Protein AF-A0A7W4CUI8-F1 (afdb_monomer)

pLDDT: mean 71.25, std 17.86, range [27.55, 91.38]

Foldseek 3Di:
DPDPPPPQWDKDWPDKDDFAPKDWDDQDPVQRKIKIKGKMKTKIKTKDFPVVVVPDDDPQKDWDQPDPDNTMTIIIGIFMWMWMWMWHDDPVDIDIDTDDTDPTPPDPDDDPPPPDDD

Secondary structure (DSSP, 8-state):
-------SSEEEEEEEEEEEEEEE---BTTTTEEEEEEEEEEEEEEEEEHHHHTT---TTEEEE--S--SSEEEEEE--EEEEEEEEEE-SS-EEEEEEEEE---------GGGG---

Mean predicted aligned error: 12.69 Å

Structure (mmCIF, N/CA/C/O backbone):
data_AF-A0A7W4CUI8-F1
#
_entry.id   AF-A0A7W4CUI8-F1
#
loop_
_atom_site.group_PDB
_atom_site.id
_atom_site.type_symbol
_atom_site.label_atom_id
_atom_site.label_alt_id
_atom_site.label_comp_id
_atom_site.label_asym_id
_atom_site.label_entity_id
_atom_site.label_seq_id
_atom_site.pdbx_PDB_ins_code
_atom_site.Cartn_x
_atom_site.Cartn_y
_atom_site.Cartn_z
_atom_site.occupancy
_atom_site.B_iso_or_equiv
_atom_site.auth_seq_id
_atom_site.auth_comp_id
_atom_site.auth_asym_id
_atom_site.auth_atom_id
_atom_site.pdbx_PDB_model_num
ATOM 1 N N . MET A 1 1 ? 3.473 24.666 -3.682 1.00 35.41 1 MET A N 1
ATOM 2 C CA . MET A 1 1 ? 3.374 23.203 -3.517 1.00 35.41 1 MET A CA 1
ATOM 3 C C . MET A 1 1 ? 4.560 22.598 -4.241 1.00 35.41 1 MET A C 1
ATOM 5 O O . MET A 1 1 ? 4.711 22.923 -5.416 1.00 35.41 1 MET A O 1
ATOM 9 N N . PRO A 1 2 ? 5.445 21.841 -3.574 1.00 29.33 2 PRO A N 1
ATOM 10 C CA . PRO A 1 2 ? 6.475 21.105 -4.293 1.00 29.33 2 PRO A CA 1
ATOM 11 C C . PRO A 1 2 ? 5.755 20.134 -5.231 1.00 29.33 2 PRO A C 1
ATOM 13 O O . PRO A 1 2 ? 4.930 19.336 -4.789 1.00 29.33 2 PRO A O 1
ATOM 16 N N . LYS A 1 3 ? 5.982 20.277 -6.539 1.00 27.55 3 LYS A N 1
ATOM 17 C CA . LYS A 1 3 ? 5.587 19.248 -7.496 1.00 27.55 3 LYS A CA 1
ATOM 18 C C . LYS A 1 3 ? 6.436 18.040 -7.135 1.00 27.55 3 LYS A C 1
ATOM 20 O O . LYS A 1 3 ? 7.658 18.145 -7.203 1.00 27.55 3 LYS A O 1
ATOM 25 N N . ALA A 1 4 ? 5.806 16.953 -6.696 1.00 33.03 4 ALA A N 1
ATOM 26 C CA . ALA A 1 4 ? 6.472 15.664 -6.689 1.00 33.03 4 ALA A CA 1
ATOM 27 C C . ALA A 1 4 ? 7.083 15.504 -8.083 1.00 33.03 4 ALA A C 1
ATOM 29 O O . ALA A 1 4 ? 6.361 15.612 -9.077 1.00 33.03 4 ALA A O 1
ATOM 30 N N . HIS A 1 5 ? 8.406 15.393 -8.166 1.00 33.47 5 HIS A N 1
ATOM 31 C CA . HIS A 1 5 ? 9.008 14.915 -9.394 1.00 33.47 5 HIS A CA 1
ATOM 32 C C . HIS A 1 5 ? 8.512 13.472 -9.525 1.00 33.47 5 HIS A C 1
ATOM 34 O O . HIS A 1 5 ? 8.854 12.666 -8.658 1.00 33.47 5 HIS A O 1
ATOM 40 N N . PRO A 1 6 ? 7.668 13.139 -10.525 1.00 43.91 6 PRO A N 1
ATOM 41 C CA . PRO A 1 6 ? 7.522 11.740 -10.886 1.00 43.91 6 PRO A CA 1
ATOM 42 C C . PRO A 1 6 ? 8.938 11.265 -11.208 1.00 43.91 6 PRO A C 1
ATOM 44 O O . PRO A 1 6 ? 9.747 12.050 -11.706 1.00 43.91 6 PRO A O 1
ATOM 47 N N . THR A 1 7 ? 9.261 10.050 -10.810 1.00 51.91 7 THR A N 1
ATOM 48 C CA . THR A 1 7 ? 10.594 9.447 -10.657 1.00 51.91 7 THR A CA 1
ATOM 49 C C . THR A 1 7 ? 11.417 9.335 -11.955 1.00 51.91 7 THR A C 1
ATOM 51 O O . THR A 1 7 ? 12.198 8.418 -12.099 1.00 51.91 7 THR A O 1
ATOM 54 N N . GLY A 1 8 ? 11.259 10.232 -12.932 1.00 53.72 8 GLY A N 1
ATOM 55 C CA . GLY A 1 8 ? 11.849 10.137 -14.271 1.00 53.72 8 GLY A CA 1
ATOM 56 C C . GLY A 1 8 ? 11.173 9.089 -15.158 1.00 53.72 8 GLY A C 1
ATOM 57 O O . GLY A 1 8 ? 11.382 9.092 -16.365 1.00 53.72 8 GLY A O 1
ATOM 58 N N . HIS A 1 9 ? 10.317 8.249 -14.578 1.00 65.38 9 HIS A N 1
ATOM 59 C CA . HIS A 1 9 ? 9.645 7.139 -15.239 1.00 65.38 9 HIS A CA 1
ATOM 60 C C . HIS A 1 9 ? 8.139 7.398 -15.354 1.00 65.38 9 HIS A C 1
ATOM 62 O O . HIS A 1 9 ? 7.530 8.036 -14.486 1.00 65.38 9 HIS A O 1
ATOM 68 N N . ASP A 1 10 ? 7.546 6.878 -16.424 1.00 72.25 10 ASP A N 1
ATOM 69 C CA . ASP A 1 10 ? 6.097 6.851 -16.612 1.00 72.25 10 ASP A CA 1
ATOM 70 C C . ASP A 1 10 ? 5.541 5.620 -15.890 1.00 72.25 10 ASP A C 1
ATOM 72 O O . ASP A 1 10 ? 5.548 4.525 -16.447 1.00 72.25 10 ASP A O 1
ATOM 76 N N . TRP A 1 11 ? 5.181 5.780 -14.612 1.00 77.19 11 TRP A N 1
ATOM 77 C CA . TRP A 1 11 ? 4.629 4.699 -13.792 1.00 77.19 11 TRP A CA 1
ATOM 78 C C . TRP A 1 11 ? 3.110 4.628 -13.901 1.00 77.19 11 TRP A C 1
ATOM 80 O O . TRP A 1 11 ? 2.405 5.593 -13.596 1.00 77.19 11 TRP A O 1
ATOM 90 N N . GLU A 1 12 ? 2.617 3.436 -14.200 1.00 85.38 12 GLU A N 1
ATOM 91 C CA . GLU A 1 12 ? 1.239 3.016 -14.019 1.00 85.38 12 GLU A CA 1
ATOM 92 C C . GLU A 1 12 ? 1.143 2.105 -12.786 1.00 85.38 12 GLU A C 1
ATOM 94 O O . GLU A 1 12 ? 1.982 1.232 -12.566 1.00 85.38 12 GLU A O 1
ATOM 99 N N . LEU A 1 13 ? 0.135 2.340 -11.939 1.00 85.38 13 LEU A N 1
ATOM 100 C CA . LEU A 1 13 ? -0.189 1.443 -10.831 1.00 85.38 13 LEU A CA 1
ATOM 101 C C . LEU A 1 13 ? -1.071 0.316 -11.362 1.00 85.38 13 LEU A C 1
ATOM 103 O O . LEU A 1 13 ? -2.239 0.550 -11.671 1.00 85.38 13 LEU A O 1
ATOM 107 N N . ASP A 1 14 ? -0.530 -0.897 -11.403 1.00 87.81 14 ASP A N 1
ATOM 108 C CA . ASP A 1 14 ? -1.246 -2.065 -11.916 1.00 87.81 14 ASP A CA 1
ATOM 109 C C . ASP A 1 14 ? -2.163 -2.664 -10.847 1.00 87.81 14 ASP A C 1
ATOM 111 O O . ASP A 1 14 ? -3.334 -2.966 -11.091 1.00 87.81 14 ASP A O 1
ATOM 115 N N . SER A 1 15 ? -1.620 -2.865 -9.643 1.00 88.62 15 SER A N 1
ATOM 116 C CA . SER A 1 15 ? -2.336 -3.496 -8.539 1.00 88.62 15 SER A CA 1
ATOM 117 C C . SER A 1 15 ? -1.782 -3.103 -7.175 1.00 88.62 15 SER A C 1
ATOM 119 O O . SER A 1 15 ? -0.664 -2.605 -7.026 1.00 88.62 15 SER A O 1
ATOM 121 N N . VAL A 1 16 ? -2.613 -3.344 -6.164 1.00 88.69 16 VAL A N 1
ATOM 122 C CA . VAL A 1 16 ? -2.292 -3.178 -4.750 1.00 88.69 16 VAL A CA 1
ATOM 123 C C . VAL A 1 16 ? -2.682 -4.472 -4.047 1.00 88.69 16 VAL A C 1
ATOM 125 O O . VAL A 1 16 ? -3.857 -4.841 -4.068 1.00 88.69 16 VAL A O 1
ATOM 128 N N . ASP A 1 17 ? -1.716 -5.138 -3.421 1.00 89.69 17 ASP A N 1
ATOM 129 C CA . ASP A 1 17 ? -1.909 -6.385 -2.684 1.00 89.69 17 ASP A CA 1
ATOM 130 C C . ASP A 1 17 ? -1.681 -6.174 -1.180 1.00 89.69 17 ASP A C 1
ATOM 132 O O . ASP A 1 17 ? -0.748 -5.495 -0.752 1.00 89.69 17 ASP A O 1
ATOM 136 N N . GLY A 1 18 ? -2.547 -6.763 -0.353 1.00 86.75 18 GLY A N 1
ATOM 137 C CA . GLY A 1 18 ? -2.525 -6.621 1.104 1.00 86.75 18 GLY A CA 1
ATOM 138 C C . GLY A 1 18 ? -3.934 -6.594 1.712 1.00 86.75 18 GLY A C 1
ATOM 139 O O . GLY A 1 18 ? -4.915 -6.840 1.005 1.00 86.75 18 GLY A O 1
ATOM 140 N N . PRO A 1 19 ? -4.067 -6.292 3.018 1.00 88.62 19 PRO A N 1
ATOM 141 C CA . PRO A 1 19 ? -2.986 -6.044 3.977 1.00 88.62 19 PRO A CA 1
ATOM 142 C C . PRO A 1 19 ? -2.251 -7.332 4.391 1.00 88.62 19 PRO A C 1
ATOM 144 O O . PRO A 1 19 ? -2.873 -8.375 4.597 1.00 88.62 19 PRO A O 1
ATOM 147 N N . SER A 1 20 ? -0.931 -7.250 4.572 1.00 88.38 20 SER A N 1
ATOM 148 C CA . SER A 1 20 ? -0.097 -8.302 5.177 1.00 88.38 20 SER A CA 1
ATOM 149 C C . SER A 1 20 ? 0.557 -7.826 6.477 1.00 88.38 20 SER A C 1
ATOM 151 O O . SER A 1 20 ? 0.552 -6.638 6.778 1.00 88.38 20 SER A O 1
ATOM 153 N N . ALA A 1 21 ? 1.077 -8.765 7.279 1.00 89.31 21 ALA A N 1
ATOM 154 C CA . ALA A 1 21 ? 1.774 -8.479 8.543 1.00 89.31 21 ALA A CA 1
ATOM 155 C C . ALA A 1 21 ? 1.021 -7.504 9.477 1.00 89.31 21 ALA A C 1
ATOM 157 O O . ALA A 1 21 ? 1.619 -6.614 10.082 1.00 89.31 21 ALA A O 1
ATOM 158 N N . LEU A 1 22 ? -0.304 -7.675 9.573 1.00 90.62 22 LEU A N 1
ATOM 159 C CA . LEU A 1 22 ? -1.165 -6.825 10.389 1.00 90.62 22 LEU A CA 1
ATOM 160 C C . LEU A 1 22 ? -0.817 -6.959 11.875 1.00 90.62 22 LEU A C 1
ATOM 162 O O . LEU A 1 22 ? -0.966 -8.026 12.473 1.00 90.62 22 LEU A O 1
ATOM 166 N N . GLU A 1 23 ? -0.448 -5.838 12.478 1.00 91.38 23 GLU A N 1
ATOM 167 C CA . GLU A 1 23 ? -0.257 -5.676 13.910 1.00 91.38 23 GLU A CA 1
ATOM 168 C C . GLU A 1 23 ? -1.311 -4.718 14.452 1.00 91.38 23 GLU A C 1
ATOM 170 O O . GLU A 1 23 ? -1.421 -3.573 14.008 1.00 91.38 23 GLU A O 1
ATOM 175 N N . VAL A 1 24 ? -2.076 -5.189 15.434 1.00 89.62 24 VAL A N 1
ATOM 176 C CA . VAL A 1 24 ? -3.078 -4.388 16.137 1.00 89.62 24 VAL A CA 1
ATOM 177 C C . VAL A 1 24 ? -2.524 -4.042 17.513 1.00 89.62 24 VAL A C 1
ATOM 179 O O . VAL A 1 24 ? -2.244 -4.921 18.329 1.00 89.62 24 VAL A O 1
ATOM 182 N N . GLY A 1 25 ? -2.337 -2.749 17.748 1.00 84.38 25 GLY A N 1
ATOM 183 C CA . GLY A 1 25 ? -1.938 -2.190 19.027 1.00 84.38 25 GLY A CA 1
ATOM 184 C C . GLY A 1 25 ? -3.033 -2.316 20.092 1.00 84.38 25 GLY A C 1
ATOM 185 O O . GLY A 1 25 ? -4.148 -2.766 19.817 1.00 84.38 25 GLY A O 1
ATOM 186 N N . PRO A 1 26 ? -2.732 -1.921 21.339 1.00 81.44 26 PRO A N 1
ATOM 187 C CA . PRO A 1 26 ? -3.706 -1.966 22.419 1.00 81.44 26 PRO A CA 1
ATOM 188 C C . PRO A 1 26 ? -4.920 -1.091 22.091 1.00 81.44 26 PRO A C 1
ATOM 190 O O . PRO A 1 26 ? -4.777 0.043 21.635 1.00 81.44 26 PRO A O 1
ATOM 193 N N . ILE A 1 27 ? -6.109 -1.629 22.357 1.00 83.75 27 ILE A N 1
ATOM 194 C CA . ILE A 1 27 ? -7.367 -0.894 22.240 1.00 83.75 27 ILE A CA 1
ATOM 195 C C . ILE A 1 27 ? -7.534 -0.061 23.505 1.00 83.75 27 ILE A C 1
ATOM 197 O O . ILE A 1 27 ? -7.497 -0.607 24.611 1.00 83.75 27 ILE A O 1
ATOM 201 N N . ASP A 1 28 ? -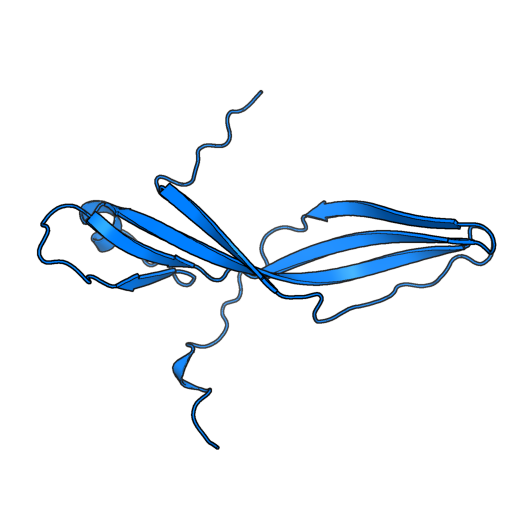7.734 1.245 23.355 1.00 80.62 28 ASP A N 1
ATOM 202 C CA . ASP A 1 28 ? -8.104 2.093 24.483 1.00 80.62 28 ASP A CA 1
ATOM 203 C C . ASP A 1 28 ? -9.588 1.854 24.830 1.00 80.62 28 ASP A C 1
ATOM 205 O O . ASP A 1 28 ? -10.467 2.184 24.029 1.00 80.62 28 ASP A O 1
ATOM 209 N N . PRO A 1 29 ? -9.905 1.294 26.013 1.00 75.31 29 PRO A N 1
ATOM 210 C CA . PRO A 1 29 ? -11.276 0.962 26.388 1.00 75.31 29 PRO A CA 1
ATOM 211 C C . PRO A 1 29 ? -12.167 2.192 26.609 1.00 75.31 29 PRO A C 1
ATOM 213 O O . PRO A 1 29 ? -13.386 2.046 26.655 1.00 75.31 29 PRO A O 1
ATOM 216 N N . LEU A 1 30 ? -11.598 3.392 26.773 1.00 78.62 30 LEU A N 1
ATOM 217 C CA . LEU A 1 30 ? -12.369 4.626 26.948 1.00 78.62 30 LEU A CA 1
ATOM 218 C C . LEU A 1 30 ? -12.771 5.259 25.616 1.00 78.62 30 LEU A C 1
ATOM 220 O O . LEU A 1 30 ? -13.792 5.940 25.550 1.00 78.62 30 LEU A O 1
ATOM 224 N N . THR A 1 31 ? -11.979 5.047 24.567 1.00 78.19 31 THR A N 1
ATOM 225 C CA . 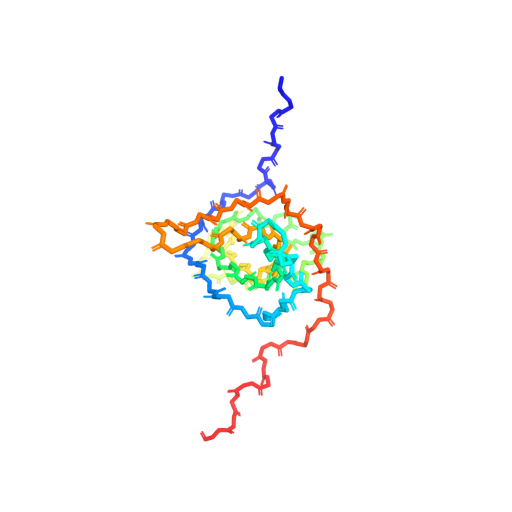THR A 1 31 ? -12.184 5.678 23.255 1.00 78.19 31 THR A CA 1
ATOM 226 C C . THR A 1 31 ? -12.573 4.682 22.165 1.00 78.19 31 THR A C 1
ATOM 228 O O . THR A 1 31 ? -13.071 5.095 21.124 1.00 78.19 31 THR A O 1
ATOM 231 N N . SER A 1 32 ? -12.420 3.377 22.413 1.00 84.88 32 SER A N 1
ATOM 232 C CA . SER A 1 32 ? -12.608 2.290 21.437 1.00 84.88 32 SER A CA 1
ATOM 233 C C . SER A 1 32 ? -11.775 2.470 20.162 1.00 84.88 32 SER A C 1
ATOM 235 O O . SER A 1 32 ? -12.172 2.072 19.065 1.00 84.88 32 SER A O 1
ATOM 237 N N . ILE A 1 33 ? -10.607 3.093 20.326 1.00 83.19 33 ILE A N 1
ATOM 238 C CA . ILE A 1 33 ? -9.637 3.337 19.267 1.00 83.19 33 ILE A CA 1
ATOM 239 C C . ILE A 1 33 ? -8.569 2.244 19.308 1.00 83.19 33 ILE A C 1
ATOM 241 O O . ILE A 1 33 ? -8.000 1.955 20.364 1.00 83.19 33 ILE A O 1
ATOM 245 N N . ALA A 1 34 ? -8.278 1.669 18.144 1.00 84.94 34 ALA A N 1
ATOM 246 C CA . ALA A 1 34 ? -7.173 0.753 17.910 1.00 84.94 34 ALA A CA 1
ATOM 247 C C . ALA A 1 34 ? -6.199 1.354 16.889 1.00 84.94 34 ALA A C 1
ATOM 249 O O . ALA A 1 34 ? -6.614 1.906 15.870 1.00 84.94 34 ALA A O 1
ATOM 250 N N . PHE A 1 35 ? -4.900 1.215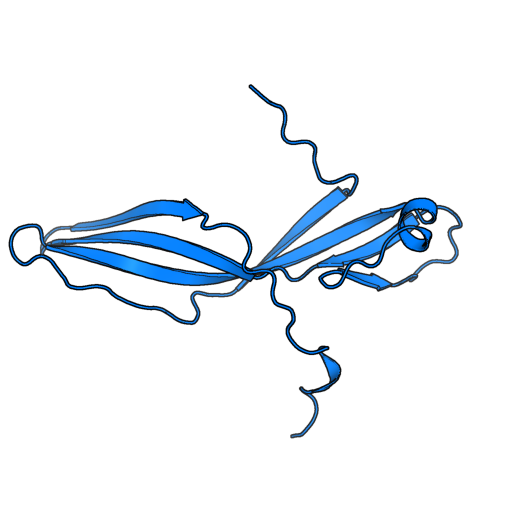 17.142 1.00 86.69 35 PHE A N 1
ATOM 251 C CA . PHE A 1 35 ? -3.866 1.526 16.156 1.00 86.69 35 PHE A CA 1
ATOM 252 C C . PHE A 1 35 ? -3.485 0.256 15.410 1.00 86.69 35 PHE A C 1
ATOM 254 O O . PHE A 1 35 ? -3.158 -0.748 16.037 1.00 86.69 35 PHE A O 1
ATOM 261 N N . CYS A 1 36 ? -3.500 0.303 14.086 1.00 88.69 36 CYS A N 1
ATOM 262 C CA . CYS A 1 36 ? -3.172 -0.823 13.227 1.00 88.69 36 CYS A CA 1
ATOM 263 C C . CYS A 1 36 ? -1.995 -0.451 12.328 1.00 88.69 36 CYS A C 1
ATOM 265 O O . CYS A 1 36 ? -2.005 0.605 11.696 1.00 88.69 36 CYS A O 1
ATOM 267 N N . THR A 1 37 ? -1.008 -1.336 12.227 1.00 90.31 37 THR A N 1
ATOM 268 C CA . THR A 1 37 ? 0.049 -1.234 11.212 1.00 90.31 37 THR A CA 1
ATOM 269 C C . THR A 1 37 ? 0.036 -2.473 10.336 1.00 90.31 37 THR A C 1
ATOM 271 O O . THR A 1 37 ? -0.217 -3.568 10.829 1.00 90.31 37 THR A O 1
ATOM 274 N N . PHE A 1 38 ? 0.231 -2.303 9.035 1.00 90.06 38 PHE A N 1
ATOM 275 C CA . PHE A 1 38 ? 0.211 -3.396 8.067 1.00 90.06 38 PHE A CA 1
ATOM 276 C C . PHE A 1 38 ? 1.009 -3.009 6.828 1.00 90.06 38 PHE A C 1
ATOM 278 O O . PHE A 1 38 ? 1.193 -1.825 6.536 1.00 90.06 38 PHE A O 1
ATOM 285 N N . ASP A 1 39 ? 1.437 -4.022 6.091 1.00 89.88 39 ASP A N 1
ATOM 286 C CA . ASP A 1 39 ? 2.197 -3.859 4.862 1.00 89.88 39 ASP A CA 1
ATOM 287 C C . ASP A 1 39 ? 1.278 -3.987 3.647 1.00 89.88 39 ASP A C 1
ATOM 289 O O . ASP A 1 39 ? 0.279 -4.720 3.658 1.00 89.88 39 ASP A O 1
ATOM 293 N N . VAL A 1 40 ? 1.621 -3.240 2.604 1.00 89.19 40 VAL A N 1
ATOM 294 C CA . VAL A 1 40 ? 0.958 -3.236 1.304 1.00 89.19 40 VAL A CA 1
ATOM 295 C C . VAL A 1 40 ? 2.025 -3.338 0.227 1.00 89.19 40 VAL A C 1
ATOM 297 O O . VAL A 1 40 ? 3.005 -2.596 0.241 1.00 89.19 40 VAL A O 1
ATOM 300 N N . TRP A 1 41 ? 1.810 -4.240 -0.719 1.00 87.94 41 TRP A N 1
ATOM 301 C CA . TRP A 1 41 ? 2.654 -4.416 -1.890 1.00 87.94 41 TRP A CA 1
ATOM 302 C C . TRP A 1 41 ? 2.021 -3.691 -3.069 1.00 87.94 41 TRP A C 1
ATOM 304 O O . TRP A 1 41 ? 0.831 -3.860 -3.339 1.00 87.94 41 TRP A O 1
ATOM 314 N N . LEU A 1 42 ? 2.799 -2.872 -3.769 1.00 86.75 42 LEU A N 1
ATOM 315 C CA . LEU A 1 42 ? 2.357 -2.253 -5.016 1.00 86.75 42 LEU A CA 1
ATOM 316 C C . LEU A 1 42 ? 2.947 -3.020 -6.190 1.00 86.75 42 LEU A C 1
ATOM 318 O O . LEU A 1 42 ? 4.111 -3.393 -6.136 1.00 86.75 42 LEU A O 1
ATOM 322 N N . SER A 1 43 ? 2.182 -3.198 -7.261 1.00 87.19 43 SER A N 1
ATOM 323 C CA . SER A 1 43 ? 2.729 -3.541 -8.574 1.00 87.19 43 SER A CA 1
ATOM 324 C C . SER A 1 43 ? 2.676 -2.303 -9.447 1.00 87.19 43 SER A C 1
ATOM 326 O O . SER A 1 43 ? 1.598 -1.746 -9.661 1.00 87.19 43 SER A O 1
ATOM 328 N N . LEU A 1 44 ? 3.836 -1.868 -9.924 1.00 85.88 44 LEU A N 1
ATOM 329 C CA . LEU A 1 44 ? 3.956 -0.756 -10.855 1.00 85.88 44 LEU A CA 1
ATOM 330 C C . LEU A 1 44 ? 4.550 -1.259 -12.167 1.00 85.88 44 LEU A C 1
ATOM 332 O O . LEU A 1 44 ? 5.517 -2.024 -12.148 1.00 85.88 44 LEU A O 1
ATOM 336 N N . SER A 1 45 ? 4.046 -0.764 -13.288 1.00 85.88 45 SER A N 1
ATOM 337 C CA . SER A 1 45 ? 4.629 -0.983 -14.609 1.00 85.88 45 SER A CA 1
ATOM 338 C C . SER A 1 45 ? 4.901 0.349 -15.296 1.00 85.88 45 SER A C 1
ATOM 340 O O . SER A 1 45 ? 4.352 1.382 -14.918 1.00 85.88 45 SER A O 1
ATOM 342 N N . GLY A 1 46 ? 5.818 0.365 -16.258 1.00 84.19 46 GLY A N 1
ATOM 343 C CA . GLY A 1 46 ? 6.160 1.607 -16.933 1.00 84.19 46 GLY A CA 1
ATOM 344 C C . GLY A 1 46 ? 7.251 1.491 -17.978 1.00 84.19 46 GLY A C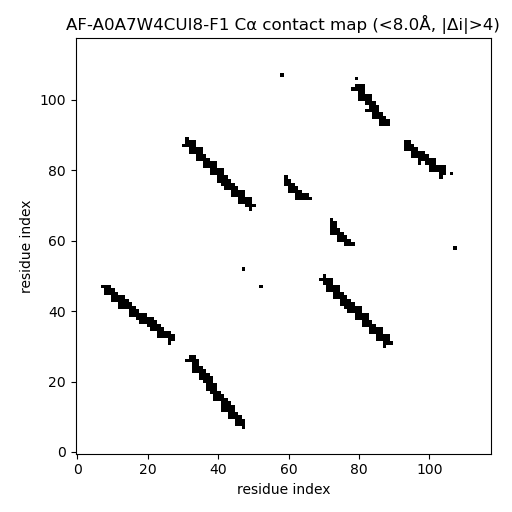 1
ATOM 345 O O . GLY A 1 46 ? 7.658 0.396 -18.386 1.00 84.19 46 GLY A O 1
ATOM 346 N N . PHE A 1 47 ? 7.753 2.660 -18.374 1.00 81.94 47 PHE A N 1
ATOM 347 C CA . PHE A 1 47 ? 8.889 2.798 -19.279 1.00 81.94 47 PHE A CA 1
ATOM 348 C C . PHE A 1 47 ? 10.006 3.639 -18.661 1.00 81.94 47 PHE A C 1
ATOM 350 O O . PHE A 1 47 ? 9.763 4.622 -17.957 1.00 81.94 47 PHE A O 1
ATOM 357 N N . MET A 1 48 ? 11.239 3.259 -18.981 1.00 79.50 48 MET A N 1
ATOM 358 C CA . MET A 1 48 ? 12.463 3.964 -18.609 1.00 79.50 48 MET A CA 1
ATOM 359 C C . MET A 1 48 ? 13.351 4.147 -19.841 1.00 79.50 48 MET A C 1
ATOM 361 O O . MET A 1 48 ? 13.337 3.316 -20.752 1.00 79.50 48 MET A O 1
ATOM 365 N N . ASP A 1 49 ? 14.124 5.231 -19.874 1.00 79.19 49 ASP A N 1
ATOM 366 C CA . ASP A 1 49 ? 15.112 5.467 -20.923 1.00 79.19 49 ASP A CA 1
ATOM 367 C C . ASP A 1 49 ? 16.277 4.459 -20.814 1.00 79.19 49 ASP A C 1
ATOM 369 O O . ASP A 1 49 ? 16.763 4.147 -19.722 1.00 79.19 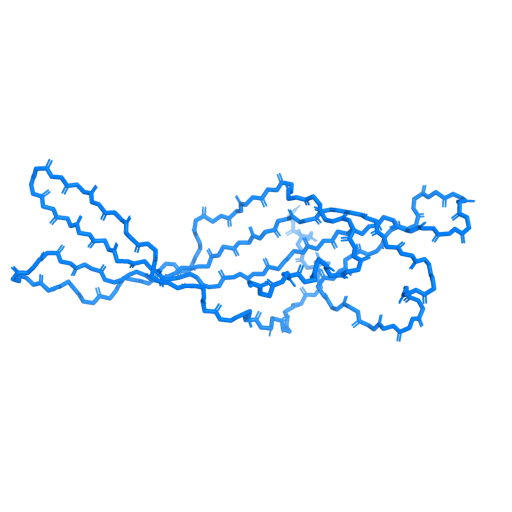49 ASP A O 1
ATOM 373 N N . LYS A 1 50 ? 16.741 3.929 -21.954 1.00 76.06 50 LYS A N 1
ATOM 374 C CA . LYS A 1 50 ? 17.864 2.974 -22.003 1.00 76.06 50 LYS A CA 1
ATOM 375 C C . LYS A 1 50 ? 19.171 3.557 -21.458 1.00 76.06 50 LYS A C 1
ATOM 377 O O . LYS A 1 50 ? 20.019 2.795 -21.008 1.00 76.06 50 LYS A O 1
ATOM 382 N N . TRP A 1 51 ? 19.370 4.870 -21.484 1.00 75.31 51 TRP A N 1
ATOM 383 C CA . TRP A 1 51 ? 20.566 5.497 -20.920 1.00 75.31 51 TRP A CA 1
ATOM 384 C C . TRP A 1 51 ? 20.547 5.513 -19.391 1.00 75.31 51 TRP A C 1
ATOM 386 O O . TRP A 1 51 ? 21.600 5.327 -18.780 1.00 75.31 51 TRP A O 1
ATOM 396 N N . ASP A 1 52 ? 19.362 5.647 -18.792 1.00 71.25 52 ASP A N 1
ATOM 397 C CA . ASP A 1 52 ? 19.176 5.570 -17.340 1.00 71.25 52 ASP A CA 1
ATOM 398 C C . ASP A 1 52 ? 19.356 4.121 -16.844 1.00 71.25 52 ASP A C 1
ATOM 400 O O . ASP A 1 52 ? 19.962 3.895 -15.799 1.00 71.25 52 ASP A O 1
ATOM 404 N N . TRP A 1 53 ? 18.973 3.125 -17.659 1.00 68.62 53 TRP A N 1
ATOM 405 C CA . TRP A 1 53 ? 19.206 1.695 -17.395 1.00 68.62 53 TRP A CA 1
ATOM 406 C C . TRP A 1 53 ? 20.683 1.343 -17.141 1.00 68.62 53 TRP A C 1
ATOM 408 O O . TRP A 1 53 ? 20.989 0.569 -16.236 1.00 68.62 53 TRP A O 1
ATOM 418 N N . PHE A 1 54 ? 21.617 1.877 -17.934 1.00 60.25 54 PHE A N 1
ATOM 419 C CA . PHE A 1 54 ? 23.039 1.525 -17.804 1.00 60.25 54 PHE A CA 1
ATOM 420 C C . PHE A 1 54 ? 23.746 2.232 -16.636 1.00 60.25 54 PHE A C 1
ATOM 422 O O . PHE A 1 54 ? 24.913 1.932 -16.370 1.00 60.25 54 PHE A O 1
ATOM 429 N N . GLY A 1 55 ? 23.083 3.189 -15.979 1.00 59.41 55 GLY A N 1
ATOM 430 C CA . GLY A 1 55 ? 23.698 4.084 -15.000 1.00 59.41 55 GLY A CA 1
ATOM 431 C C . GLY A 1 55 ? 23.569 3.653 -13.540 1.00 59.41 55 GLY A C 1
ATOM 432 O O . GLY A 1 55 ? 24.417 4.045 -12.737 1.00 59.41 55 GLY A O 1
ATOM 433 N N . GLU A 1 56 ? 22.549 2.867 -13.181 1.00 65.31 56 GLU A N 1
ATOM 434 C CA . GLU A 1 56 ? 22.177 2.661 -11.777 1.00 65.31 56 GLU A CA 1
ATOM 435 C C . GLU A 1 56 ? 21.591 1.257 -11.511 1.00 65.31 56 GLU A C 1
ATOM 437 O O . GLU A 1 56 ? 20.831 0.708 -12.308 1.00 65.31 56 GLU A O 1
ATOM 442 N N . GLU A 1 57 ? 21.976 0.641 -10.385 1.00 61.81 57 GLU A N 1
ATOM 443 C CA . GLU A 1 57 ? 21.364 -0.610 -9.920 1.00 61.81 57 GLU A CA 1
ATOM 444 C C . GLU A 1 57 ? 20.054 -0.292 -9.193 1.00 61.81 57 GLU A C 1
ATOM 446 O O . GLU A 1 57 ? 20.053 0.358 -8.147 1.00 61.81 57 GLU A O 1
ATOM 451 N N . HIS A 1 58 ? 18.938 -0.790 -9.722 1.00 69.25 58 HIS A N 1
ATOM 452 C CA . HIS A 1 58 ? 17.618 -0.615 -9.126 1.00 69.25 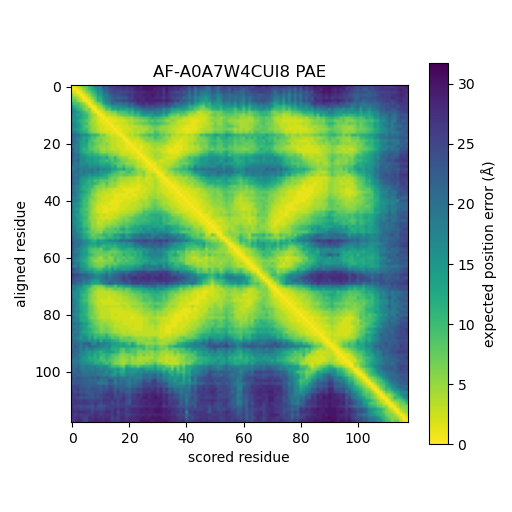58 HIS A CA 1
ATOM 453 C C . HIS A 1 58 ? 17.116 -1.951 -8.544 1.00 69.25 58 HIS A C 1
ATOM 455 O O . HIS A 1 58 ? 16.563 -2.760 -9.291 1.00 69.25 58 HIS A O 1
ATOM 461 N N . PRO A 1 59 ? 17.303 -2.224 -7.236 1.00 68.94 59 PRO A N 1
ATOM 462 C CA . PRO A 1 59 ? 16.996 -3.534 -6.647 1.00 68.94 59 PRO A CA 1
ATOM 463 C C . PRO A 1 59 ? 15.505 -3.899 -6.698 1.00 68.94 59 PRO A C 1
ATOM 465 O O . PRO A 1 59 ? 15.174 -5.078 -6.784 1.00 68.94 59 PRO A O 1
ATOM 468 N N . ASP A 1 60 ? 14.626 -2.896 -6.704 1.00 67.06 60 ASP A N 1
ATOM 469 C CA . ASP A 1 60 ? 13.172 -3.084 -6.727 1.00 67.06 60 ASP A CA 1
ATOM 470 C C . ASP A 1 60 ? 12.592 -3.139 -8.149 1.00 67.06 60 ASP A C 1
ATOM 472 O O . ASP A 1 60 ? 11.377 -3.280 -8.303 1.00 67.06 60 ASP A O 1
ATOM 476 N N . LEU A 1 61 ? 13.430 -2.996 -9.188 1.00 72.56 61 LEU A N 1
ATOM 477 C CA . LEU A 1 61 ? 12.999 -2.964 -10.583 1.00 72.56 61 LEU A CA 1
ATOM 478 C C . LEU A 1 61 ? 13.401 -4.234 -11.329 1.00 72.56 61 LEU A C 1
ATOM 480 O O . LEU A 1 61 ? 14.576 -4.572 -11.468 1.00 72.56 61 LEU A O 1
ATOM 484 N N . HIS A 1 62 ? 12.411 -4.891 -11.916 1.00 72.12 62 HIS A N 1
ATOM 485 C CA . HIS A 1 62 ? 12.620 -5.893 -12.944 1.00 72.12 62 HIS A CA 1
ATOM 486 C C . HIS A 1 62 ? 12.530 -5.232 -14.316 1.00 72.12 62 HIS A C 1
ATOM 488 O O . HIS A 1 62 ? 11.491 -4.694 -14.709 1.00 72.12 62 HIS A O 1
ATOM 494 N N . LEU A 1 63 ? 13.645 -5.283 -15.040 1.00 72.31 63 LEU A N 1
ATOM 495 C CA . LEU A 1 63 ? 13.796 -4.687 -16.359 1.00 72.31 63 LEU A CA 1
ATOM 496 C C . LEU A 1 63 ? 13.633 -5.761 -17.427 1.00 72.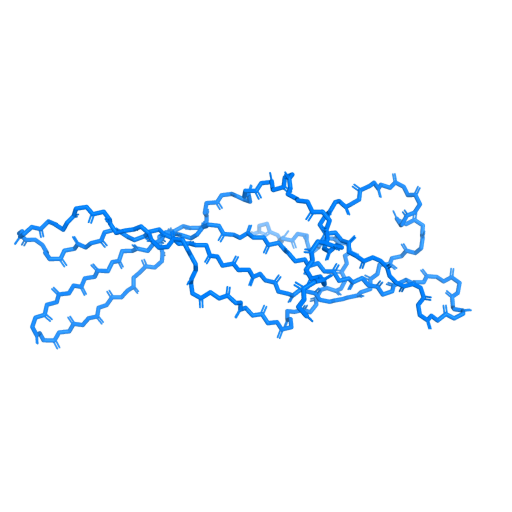31 63 LEU A C 1
ATOM 498 O O . LEU A 1 63 ? 14.252 -6.827 -17.348 1.00 72.31 63 LEU A O 1
ATOM 502 N N . TRP A 1 64 ? 12.825 -5.470 -18.440 1.00 69.50 64 TRP A N 1
ATOM 503 C CA . TRP A 1 64 ? 12.629 -6.369 -19.564 1.00 69.50 64 TRP A CA 1
ATOM 504 C C . TRP A 1 64 ? 12.682 -5.600 -20.884 1.00 69.50 64 TRP A C 1
ATOM 506 O O . TRP A 1 64 ? 11.826 -4.769 -21.189 1.00 69.50 64 TRP A O 1
ATOM 516 N N . ASP A 1 65 ? 13.705 -5.896 -21.687 1.00 67.88 65 ASP A N 1
ATOM 517 C CA . ASP A 1 65 ? 13.831 -5.372 -23.048 1.00 67.88 65 ASP A CA 1
ATOM 518 C C . ASP A 1 65 ? 13.014 -6.260 -23.996 1.00 67.88 65 ASP A C 1
ATOM 520 O O . ASP A 1 65 ? 13.516 -7.202 -24.612 1.00 67.88 65 ASP A O 1
ATOM 524 N N . GLY A 1 66 ? 11.702 -6.020 -24.008 1.00 56.06 66 GLY A N 1
ATOM 525 C CA . GLY A 1 66 ? 10.744 -6.763 -24.825 1.00 56.06 66 GLY A CA 1
ATOM 526 C C . GLY A 1 66 ? 10.681 -6.318 -26.285 1.00 56.06 66 GLY A C 1
ATOM 527 O O . GLY A 1 66 ? 9.976 -6.958 -27.064 1.00 56.06 66 GLY A O 1
ATOM 528 N N . ASP A 1 67 ? 11.388 -5.248 -26.664 1.00 59.59 67 ASP A N 1
ATOM 529 C CA . ASP A 1 67 ? 11.250 -4.633 -27.981 1.00 59.59 67 ASP A CA 1
ATOM 530 C C . ASP A 1 67 ? 12.589 -4.146 -28.552 1.00 59.59 67 ASP A C 1
ATOM 532 O O . ASP A 1 67 ? 13.455 -3.618 -27.863 1.00 59.59 67 ASP A O 1
ATOM 536 N N . TRP A 1 68 ? 12.748 -4.282 -29.865 1.00 52.72 68 TRP A N 1
ATOM 537 C CA . TRP A 1 68 ? 13.959 -3.941 -30.630 1.00 52.72 68 TRP A CA 1
ATOM 538 C C . TRP A 1 68 ? 14.176 -2.421 -30.800 1.00 52.72 68 TRP A C 1
ATOM 540 O O . TRP A 1 68 ? 14.800 -1.980 -31.763 1.00 52.72 68 TRP A O 1
ATOM 550 N N . ASN A 1 69 ? 13.595 -1.605 -29.919 1.00 57.78 69 ASN A N 1
ATOM 551 C CA . ASN A 1 69 ? 13.573 -0.152 -30.031 1.00 57.78 69 ASN A CA 1
ATOM 552 C C . ASN A 1 69 ? 14.717 0.450 -29.198 1.00 57.78 69 ASN A C 1
ATOM 554 O O . ASN A 1 69 ? 14.862 0.147 -28.015 1.00 57.78 69 ASN A O 1
ATOM 558 N N . ASP A 1 70 ? 15.548 1.295 -29.806 1.00 65.75 70 ASP A N 1
ATOM 559 C CA . ASP A 1 70 ? 16.866 1.683 -29.268 1.00 65.75 70 ASP A CA 1
ATOM 560 C C . ASP A 1 70 ? 16.833 2.668 -28.079 1.00 65.75 70 ASP A C 1
ATOM 562 O O . ASP A 1 70 ? 17.890 3.016 -27.555 1.00 65.75 70 ASP A O 1
ATOM 566 N N . TYR A 1 71 ? 15.654 3.115 -27.623 1.00 74.88 71 TYR A N 1
ATOM 567 C CA . TYR A 1 71 ? 15.555 4.265 -26.708 1.00 74.88 71 TYR A CA 1
ATOM 568 C C . TYR A 1 71 ? 14.869 4.003 -25.359 1.00 74.88 71 TYR A C 1
ATOM 570 O O . TYR A 1 71 ? 15.176 4.706 -24.402 1.00 74.88 71 TYR A O 1
ATOM 578 N N . VAL A 1 72 ? 13.978 3.011 -25.237 1.00 77.88 72 VAL A N 1
ATOM 579 C CA . VAL A 1 72 ? 13.220 2.762 -23.990 1.00 77.88 72 VAL A CA 1
ATOM 580 C C . VAL A 1 72 ? 13.135 1.277 -23.648 1.00 77.88 72 VAL A C 1
ATOM 582 O O . VAL A 1 72 ? 13.153 0.437 -24.545 1.00 77.88 72 VAL A O 1
ATOM 585 N N . VAL A 1 73 ? 13.024 0.961 -22.357 1.00 77.06 73 VAL A N 1
ATOM 586 C CA . VAL A 1 73 ? 12.800 -0.392 -21.818 1.00 77.06 73 VAL A CA 1
ATOM 587 C C . VAL A 1 73 ? 11.529 -0.436 -20.985 1.00 77.06 73 VAL A C 1
ATOM 589 O O . VAL A 1 73 ? 11.178 0.546 -20.328 1.00 77.06 73 VAL A O 1
ATOM 592 N N . SER A 1 74 ? 10.845 -1.582 -21.005 1.00 82.12 74 SER A N 1
ATOM 593 C CA . SER A 1 74 ? 9.734 -1.832 -20.091 1.00 82.12 74 SER A CA 1
ATOM 594 C C . SER A 1 74 ? 10.283 -2.177 -18.711 1.00 82.12 74 SER A C 1
ATOM 596 O O . SER A 1 74 ? 11.247 -2.940 -18.578 1.00 82.12 74 SER A O 1
ATOM 598 N N . VAL A 1 75 ? 9.672 -1.593 -17.686 1.00 82.88 75 VAL A N 1
ATOM 599 C CA . VAL A 1 75 ? 10.067 -1.767 -16.292 1.00 82.88 75 VAL A CA 1
ATOM 600 C C . VAL A 1 75 ? 8.870 -2.190 -15.461 1.00 82.88 75 VAL A C 1
ATOM 602 O O . VAL A 1 75 ? 7.744 -1.761 -15.704 1.00 82.88 75 VAL A O 1
ATOM 605 N N . THR A 1 76 ? 9.127 -3.029 -14.468 1.00 84.00 76 THR A N 1
ATOM 606 C CA . THR A 1 76 ? 8.147 -3.397 -13.444 1.00 84.00 76 THR A CA 1
ATOM 607 C C . THR A 1 76 ? 8.782 -3.239 -12.073 1.00 84.00 76 THR A C 1
ATOM 609 O O . THR A 1 76 ? 9.952 -3.575 -11.905 1.00 84.00 76 THR A O 1
ATOM 612 N N . ALA A 1 77 ? 8.036 -2.706 -11.111 1.00 82.31 77 ALA A N 1
ATOM 613 C CA . ALA A 1 77 ? 8.479 -2.506 -9.739 1.00 82.31 77 ALA A CA 1
ATOM 614 C C . ALA A 1 77 ? 7.506 -3.159 -8.766 1.00 82.31 77 ALA A C 1
ATOM 616 O O . ALA A 1 77 ? 6.293 -3.143 -8.992 1.00 82.31 77 ALA A O 1
ATOM 617 N N . SER A 1 78 ? 8.024 -3.678 -7.655 1.00 85.44 78 SER A N 1
ATOM 618 C CA . SER A 1 78 ? 7.176 -4.233 -6.596 1.00 85.44 78 SER A CA 1
ATOM 619 C C . SER A 1 78 ? 7.540 -3.724 -5.200 1.00 85.44 78 SER A C 1
ATOM 621 O O . SER A 1 78 ? 7.976 -4.517 -4.365 1.00 85.44 78 SER A O 1
ATOM 623 N N . PRO A 1 79 ? 7.404 -2.411 -4.925 1.00 83.38 79 PRO A N 1
ATOM 624 C CA . PRO A 1 79 ? 7.759 -1.869 -3.623 1.00 83.38 79 PRO A CA 1
ATOM 625 C C . PRO A 1 79 ? 6.772 -2.312 -2.533 1.00 83.38 79 PRO A C 1
ATOM 627 O O . PRO A 1 79 ? 5.557 -2.361 -2.744 1.00 83.38 79 PRO A O 1
ATOM 630 N N . GLU A 1 80 ? 7.308 -2.557 -1.337 1.00 85.94 80 GLU A N 1
ATOM 631 C CA . GLU A 1 80 ? 6.535 -2.771 -0.111 1.00 85.94 80 GLU A CA 1
ATOM 632 C C . GLU A 1 80 ? 6.456 -1.471 0.702 1.00 85.94 80 GLU A C 1
ATOM 634 O O . GLU A 1 80 ? 7.448 -0.762 0.897 1.00 85.94 80 GLU A O 1
ATOM 639 N N . ILE A 1 81 ? 5.258 -1.142 1.183 1.00 85.38 81 ILE A N 1
ATOM 640 C CA . ILE A 1 81 ? 4.984 0.057 1.975 1.00 85.38 81 ILE A CA 1
ATOM 641 C C . ILE A 1 81 ? 4.338 -0.349 3.293 1.00 85.38 81 ILE A C 1
ATOM 643 O O . ILE A 1 81 ? 3.310 -1.027 3.295 1.00 85.38 81 ILE A O 1
ATOM 647 N N . ARG A 1 82 ? 4.873 0.151 4.416 1.00 87.19 82 ARG A N 1
ATOM 648 C CA . ARG A 1 82 ? 4.240 -0.018 5.727 1.00 87.19 82 ARG A CA 1
ATOM 649 C C . ARG A 1 82 ? 3.326 1.151 6.073 1.00 87.19 82 ARG A C 1
ATOM 651 O O . ARG A 1 82 ? 3.760 2.293 6.265 1.00 87.19 82 ARG A O 1
ATOM 658 N N . MET A 1 83 ? 2.040 0.850 6.191 1.00 85.75 83 MET A N 1
ATOM 659 C CA . MET A 1 83 ? 0.988 1.811 6.498 1.00 85.75 83 MET A CA 1
ATOM 660 C C . MET A 1 83 ? 0.596 1.762 7.975 1.00 85.75 83 MET A C 1
ATOM 662 O O . MET A 1 83 ? 0.650 0.715 8.624 1.00 85.75 83 MET A O 1
ATOM 666 N N . CYS A 1 84 ? 0.155 2.909 8.493 1.00 88.44 84 CYS A N 1
ATOM 667 C CA . CYS A 1 84 ? -0.442 3.033 9.817 1.00 88.44 84 CYS A CA 1
ATOM 668 C C . CYS A 1 84 ? -1.848 3.634 9.707 1.00 88.44 84 CYS A C 1
ATOM 670 O O . CYS A 1 84 ? -2.051 4.658 9.044 1.00 88.44 84 CYS A O 1
ATOM 672 N N . ALA A 1 85 ? -2.813 3.003 10.372 1.00 88.44 85 ALA A N 1
ATOM 673 C CA . ALA A 1 85 ? -4.195 3.449 10.427 1.00 88.44 85 ALA A CA 1
ATOM 674 C C . ALA A 1 85 ? -4.730 3.429 11.860 1.00 88.44 85 ALA A C 1
ATOM 676 O O . ALA A 1 85 ? -4.433 2.532 12.648 1.00 88.44 85 ALA A O 1
ATOM 677 N N . THR A 1 86 ? -5.569 4.406 12.168 1.00 88.31 86 THR A N 1
ATOM 678 C CA . THR A 1 86 ? -6.403 4.429 13.364 1.00 88.31 86 THR A CA 1
ATOM 679 C C . THR A 1 86 ? -7.763 3.866 13.007 1.00 88.31 86 THR A C 1
ATOM 681 O O . THR A 1 86 ? -8.395 4.319 12.054 1.00 88.31 86 THR A O 1
ATOM 684 N N . VAL A 1 87 ? -8.228 2.893 13.780 1.00 87.06 87 VAL A N 1
ATOM 685 C CA . VAL A 1 87 ? -9.554 2.300 13.634 1.00 87.06 87 VAL A CA 1
ATOM 686 C C . VAL A 1 87 ? -10.372 2.653 14.866 1.00 87.06 87 VAL A C 1
ATOM 688 O O . VAL A 1 87 ? -9.997 2.302 15.983 1.00 87.06 87 VAL A O 1
ATOM 691 N N . LEU A 1 88 ? -11.492 3.339 14.669 1.00 84.62 88 LEU A N 1
ATOM 692 C CA . LEU A 1 88 ? -12.499 3.550 15.700 1.00 84.62 88 LEU A CA 1
ATOM 693 C C . LEU A 1 88 ? -13.594 2.501 15.521 1.00 84.62 88 LEU A C 1
ATOM 695 O O . LEU A 1 88 ? -14.197 2.402 14.450 1.00 84.62 88 LEU A O 1
ATOM 699 N N . VAL A 1 89 ? -13.864 1.738 16.577 1.00 78.50 89 VAL A N 1
ATOM 700 C CA . VAL A 1 89 ? -14.931 0.734 16.588 1.00 78.50 89 VAL A CA 1
ATOM 701 C C . VAL A 1 89 ? -15.939 1.103 17.664 1.00 78.50 89 VAL A C 1
ATOM 703 O O . VAL A 1 89 ? -15.637 1.001 18.846 1.00 78.50 89 VAL A O 1
ATOM 706 N N . CYS A 1 90 ? -17.148 1.502 17.284 1.00 77.75 90 CYS A N 1
ATOM 707 C CA . CYS A 1 90 ? -18.258 1.635 18.223 1.00 77.75 90 CYS A CA 1
ATOM 708 C C . CYS A 1 90 ? -19.466 0.812 17.752 1.00 77.75 90 CYS A C 1
ATOM 710 O O . CYS A 1 90 ? -19.512 0.341 16.617 1.00 77.75 90 CYS A O 1
ATOM 712 N N . ASP A 1 91 ? -20.460 0.626 18.625 1.00 78.75 91 ASP A N 1
ATOM 713 C CA . ASP A 1 91 ? -21.646 -0.193 18.316 1.00 78.75 91 ASP A CA 1
ATOM 714 C C . ASP A 1 91 ? -22.466 0.345 17.127 1.00 78.75 91 ASP A C 1
ATOM 716 O O . ASP A 1 91 ? -23.214 -0.402 16.497 1.00 78.75 91 ASP A O 1
ATOM 720 N N . ALA A 1 92 ? -22.345 1.643 16.832 1.00 77.69 92 ALA A N 1
ATOM 721 C CA . ALA A 1 92 ? -23.096 2.317 15.777 1.00 77.69 92 ALA A CA 1
ATOM 722 C C . ALA A 1 92 ? -22.313 2.444 14.461 1.00 77.69 92 ALA A C 1
ATOM 724 O O . ALA A 1 92 ? -22.918 2.374 13.392 1.00 77.69 92 ALA A O 1
ATOM 725 N N . GLU A 1 93 ? -20.994 2.646 14.527 1.00 76.19 93 GLU A N 1
ATOM 726 C CA . GLU A 1 93 ? -20.158 3.000 13.380 1.00 76.19 93 GLU A CA 1
ATOM 727 C C . GLU A 1 93 ? -18.737 2.440 13.508 1.00 76.19 93 GLU A C 1
ATOM 729 O O . GLU A 1 93 ? -18.194 2.243 14.597 1.00 76.19 93 GLU A O 1
ATOM 734 N N . GLN A 1 94 ? -18.120 2.201 12.354 1.00 80.88 94 GLN A N 1
ATOM 735 C CA . GLN A 1 94 ? -16.728 1.789 12.230 1.00 80.88 94 GLN A CA 1
ATOM 736 C C . GLN A 1 94 ? -16.055 2.760 11.266 1.00 80.88 94 GLN A C 1
ATOM 738 O O . GLN A 1 94 ? -16.476 2.868 10.112 1.00 80.88 94 GLN A O 1
ATOM 743 N N . THR A 1 95 ? -15.037 3.480 11.731 1.00 82.69 95 THR A N 1
ATOM 744 C CA . THR A 1 95 ? -14.287 4.427 10.898 1.00 82.69 95 THR A CA 1
ATOM 745 C C . THR A 1 95 ? -12.802 4.095 10.908 1.00 82.69 95 THR A C 1
ATOM 747 O O . THR A 1 95 ? -12.256 3.599 11.894 1.00 82.69 95 THR A O 1
ATOM 750 N N . VAL A 1 96 ? -12.153 4.335 9.769 1.00 83.81 96 VAL A N 1
ATOM 751 C CA . VAL A 1 96 ? -10.723 4.095 9.572 1.00 83.81 96 VAL A CA 1
ATOM 752 C C . VAL A 1 96 ? -10.095 5.377 9.049 1.00 83.81 96 VAL A C 1
ATOM 754 O O . VAL A 1 96 ? -10.533 5.913 8.032 1.00 83.81 96 VAL A O 1
ATOM 757 N N . GLU A 1 97 ? -9.059 5.849 9.732 1.00 84.12 97 GLU A N 1
ATOM 758 C CA . GLU A 1 97 ? -8.270 7.011 9.336 1.00 84.12 97 GLU A CA 1
ATOM 759 C C . GLU A 1 97 ? -6.815 6.597 9.110 1.00 84.12 97 GLU A C 1
ATOM 761 O O . GLU A 1 97 ? -6.155 6.075 10.007 1.00 84.12 97 GLU A O 1
ATOM 766 N N . PHE A 1 98 ? -6.292 6.834 7.907 1.00 80.62 98 PHE A N 1
ATOM 767 C CA . PHE A 1 98 ? -4.890 6.563 7.587 1.00 80.62 98 PHE A CA 1
ATOM 768 C C . PHE A 1 98 ? -4.030 7.732 8.066 1.00 80.62 98 PHE A C 1
ATOM 770 O O . PHE A 1 98 ? -4.187 8.856 7.589 1.00 80.62 98 PHE A O 1
ATOM 777 N N . LEU A 1 99 ? -3.139 7.471 9.023 1.00 69.81 99 LEU A N 1
ATOM 778 C CA . LEU A 1 99 ? -2.390 8.524 9.706 1.00 69.81 99 LEU A CA 1
ATOM 779 C C . LEU A 1 99 ? -1.119 8.927 8.961 1.00 69.81 99 LEU A C 1
ATOM 781 O O . LEU A 1 99 ? -0.785 10.111 8.930 1.00 69.81 99 LEU A O 1
ATOM 785 N N . GLN A 1 100 ? -0.391 7.964 8.383 1.00 64.75 100 GLN A N 1
ATOM 786 C CA . GLN A 1 100 ? 0.867 8.245 7.692 1.00 64.75 100 GLN A CA 1
ATOM 787 C C . GLN A 1 100 ? 1.359 7.052 6.858 1.00 64.75 100 GLN A C 1
ATOM 789 O O . GLN A 1 100 ? 1.172 5.894 7.238 1.00 64.75 100 GLN A O 1
ATOM 794 N N . LEU A 1 101 ? 2.041 7.351 5.747 1.00 57.66 101 LEU A N 1
ATOM 795 C CA . LEU A 1 101 ? 2.966 6.427 5.089 1.00 57.66 101 LEU A CA 1
ATOM 796 C C . LEU A 1 101 ? 4.265 6.442 5.901 1.00 57.66 101 LEU A C 1
ATOM 798 O O . LEU A 1 101 ? 4.904 7.491 6.013 1.00 57.66 101 LEU A O 1
ATOM 802 N N . THR A 1 102 ? 4.636 5.315 6.499 1.00 54.91 102 THR A N 1
ATOM 803 C CA . THR A 1 102 ? 5.970 5.174 7.095 1.00 54.91 102 THR A CA 1
ATOM 804 C C . THR A 1 102 ? 6.928 4.901 5.938 1.00 54.91 102 THR A C 1
ATOM 806 O O . THR A 1 102 ? 6.577 4.125 5.051 1.00 54.91 102 THR A O 1
ATOM 809 N N . GLU A 1 103 ? 8.064 5.603 5.883 1.00 55.44 103 GLU A N 1
ATOM 810 C CA . GLU A 1 103 ? 9.036 5.526 4.779 1.00 55.44 103 GLU A CA 1
ATOM 811 C C . GLU A 1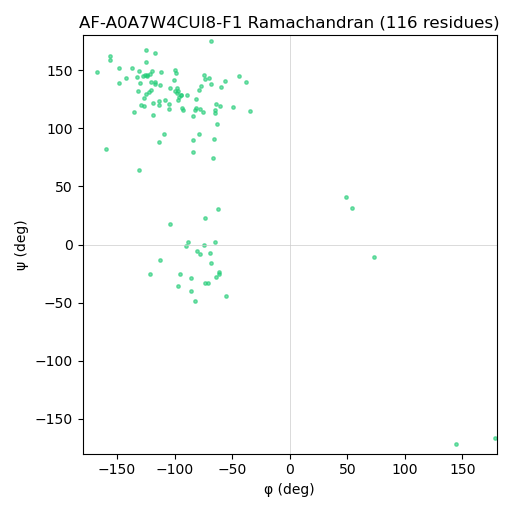 103 ? 9.303 4.082 4.328 1.00 55.44 103 GLU A C 1
ATOM 813 O O . GLU A 1 103 ? 9.310 3.172 5.159 1.00 55.44 103 GLU A O 1
ATOM 818 N N . GLN A 1 104 ? 9.516 3.908 3.012 1.00 49.97 104 GLN A N 1
ATOM 819 C CA . GLN A 1 104 ? 9.870 2.642 2.360 1.00 49.97 104 GLN A CA 1
ATOM 820 C C . GLN A 1 104 ? 10.754 1.796 3.277 1.00 49.97 104 GLN A C 1
ATOM 822 O O . GLN A 1 104 ? 11.898 2.163 3.563 1.00 49.97 104 GLN A O 1
ATOM 827 N N . ALA A 1 105 ? 10.239 0.644 3.707 1.00 48.03 105 ALA A N 1
ATOM 828 C CA . ALA A 1 105 ? 11.114 -0.407 4.182 1.00 48.03 105 ALA A CA 1
ATOM 829 C C . ALA A 1 105 ? 11.959 -0.792 2.966 1.00 48.03 105 ALA A C 1
ATOM 831 O O . ALA A 1 105 ? 11.458 -1.402 2.029 1.00 48.03 105 ALA A O 1
ATOM 832 N N . SER A 1 106 ? 13.214 -0.348 2.927 1.00 43.59 106 SER A N 1
ATOM 833 C CA . SER A 1 106 ? 14.167 -0.759 1.901 1.00 43.59 106 SER A CA 1
ATOM 834 C C . SER A 1 106 ? 14.413 -2.246 2.127 1.00 43.59 106 SER A C 1
ATOM 836 O O . SER A 1 106 ? 15.235 -2.646 2.957 1.00 43.59 106 SER A O 1
ATOM 838 N N . THR A 1 107 ? 13.623 -3.084 1.468 1.00 43.72 107 THR A N 1
ATOM 839 C CA . THR A 1 107 ? 13.744 -4.525 1.579 1.00 43.72 107 THR A CA 1
ATOM 840 C C . THR A 1 107 ? 14.907 -4.953 0.700 1.00 43.72 107 THR A C 1
ATOM 842 O O . THR A 1 107 ? 14.793 -5.224 -0.486 1.00 43.72 107 THR A O 1
ATOM 845 N N . SER A 1 108 ? 16.074 -5.090 1.323 1.00 40.34 108 SER A N 1
ATOM 846 C CA . SER A 1 108 ? 17.053 -6.072 0.859 1.00 40.34 108 SER A CA 1
ATOM 847 C C . SER A 1 108 ? 16.469 -7.476 1.103 1.00 40.34 108 SER A C 1
ATOM 849 O O . SER A 1 108 ? 16.811 -8.157 2.066 1.00 40.34 108 SER A O 1
ATOM 851 N N . GLY A 1 109 ? 15.499 -7.876 0.274 1.00 38.88 109 GLY A N 1
ATOM 852 C CA . GLY A 1 109 ? 14.789 -9.159 0.320 1.00 38.88 109 GLY A CA 1
ATOM 853 C C . GLY A 1 109 ? 14.993 -9.956 -0.975 1.00 38.88 109 GLY A C 1
ATOM 854 O O . GL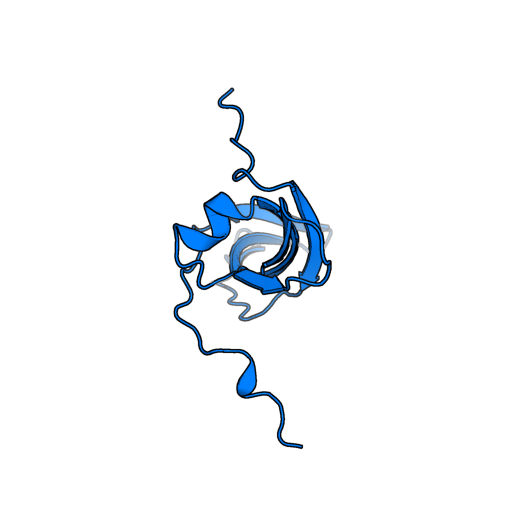Y A 1 109 ? 15.225 -9.363 -2.022 1.00 38.88 109 GLY A O 1
ATOM 855 N N . PRO A 1 110 ? 14.993 -11.302 -0.929 1.00 38.12 110 PRO A N 1
ATOM 856 C CA . PRO A 1 110 ? 15.647 -12.124 -1.941 1.00 38.12 110 PRO A CA 1
ATOM 857 C C . PRO A 1 110 ? 14.879 -12.178 -3.267 1.00 38.12 110 PRO A C 1
ATOM 859 O O . PRO A 1 110 ? 13.652 -12.237 -3.291 1.00 38.12 110 PRO A O 1
ATOM 862 N N . SER A 1 111 ? 15.656 -12.249 -4.353 1.00 37.31 111 SER A N 1
ATOM 863 C CA . SER A 1 111 ? 15.236 -12.454 -5.745 1.00 37.31 111 SER A CA 1
ATOM 864 C C . SER A 1 111 ? 14.065 -13.452 -5.905 1.00 37.31 111 SER A C 1
ATOM 866 O O . SER A 1 111 ? 14.063 -14.511 -5.258 1.00 37.31 111 SER A O 1
ATOM 868 N N . PRO A 1 112 ? 13.097 -13.179 -6.807 1.00 40.69 112 PRO A N 1
ATOM 869 C CA . PRO A 1 112 ? 11.878 -13.974 -7.004 1.00 40.69 112 PRO A CA 1
ATOM 870 C C . PRO A 1 112 ? 12.095 -15.412 -7.515 1.00 40.69 112 PRO A C 1
ATOM 872 O O . PRO A 1 112 ? 11.130 -16.163 -7.673 1.00 40.69 112 PRO A O 1
ATOM 875 N N . GLU A 1 113 ? 13.333 -15.867 -7.712 1.00 41.94 113 GLU A N 1
ATOM 876 C CA . GLU A 1 113 ? 13.627 -17.238 -8.155 1.00 41.94 113 GLU A CA 1
ATOM 877 C C . GLU A 1 113 ? 13.325 -18.333 -7.110 1.00 41.94 113 GLU A C 1
ATOM 879 O O . GLU A 1 113 ? 13.336 -19.517 -7.439 1.00 41.94 113 GLU A O 1
ATOM 884 N N . SER A 1 114 ? 12.971 -17.987 -5.868 1.00 41.78 114 SER A N 1
ATOM 885 C CA . SER A 1 114 ? 12.722 -18.990 -4.812 1.00 41.78 114 SER A CA 1
ATOM 886 C C . SER A 1 114 ? 11.281 -19.525 -4.727 1.00 41.78 114 SER A C 1
ATOM 888 O O . SER A 1 114 ? 10.994 -20.339 -3.851 1.00 41.78 114 SER A O 1
ATOM 890 N N . ARG A 1 115 ? 10.350 -19.116 -5.606 1.00 44.72 115 ARG A N 1
ATOM 891 C CA . ARG A 1 115 ? 8.929 -19.543 -5.533 1.00 44.72 115 ARG A CA 1
ATOM 892 C C . ARG A 1 115 ? 8.487 -20.607 -6.548 1.00 44.72 115 ARG A C 1
ATOM 894 O O . ARG A 1 115 ? 7.289 -20.825 -6.708 1.00 44.72 115 ARG A O 1
ATOM 901 N N . LYS A 1 116 ? 9.407 -21.343 -7.180 1.00 39.38 116 LYS A N 1
ATOM 902 C CA . LYS A 1 116 ? 9.060 -22.575 -7.918 1.00 39.38 116 LYS A CA 1
ATOM 903 C C . LYS A 1 116 ? 9.650 -23.820 -7.260 1.00 39.38 116 LYS A C 1
ATOM 905 O O . LYS A 1 116 ? 10.724 -24.272 -7.632 1.00 39.38 116 LYS A O 1
ATOM 910 N N . ALA A 1 117 ? 8.894 -24.391 -6.326 1.00 37.38 117 ALA A N 1
ATOM 911 C CA . ALA A 1 117 ? 8.941 -25.816 -6.003 1.00 37.38 117 ALA A CA 1
ATOM 912 C C . ALA A 1 117 ? 7.641 -26.241 -5.294 1.00 37.38 117 ALA A C 1
ATOM 914 O O . ALA A 1 117 ? 7.599 -26.320 -4.068 1.00 37.38 117 ALA A O 1
ATOM 915 N N . VAL A 1 118 ? 6.592 -26.504 -6.080 1.00 35.88 118 VAL A N 1
ATOM 916 C CA . VAL A 1 118 ? 5.595 -27.558 -5.816 1.00 35.88 118 VAL A CA 1
ATOM 917 C C . VAL A 1 118 ? 5.321 -28.257 -7.137 1.00 35.88 118 VAL A C 1
ATOM 919 O O . VAL A 1 118 ? 5.097 -27.529 -8.131 1.00 35.88 118 VAL A O 1
#

Nearest PDB structures (foldseek):
  4uv3-assembly1_C  TM=4.209E-01  e=2.870E+00  Escherichia coli str. K-12 substr. MC4100
  6e9i-assembly2_C  TM=2.070E-01  e=1.539E-01  Bos taurus
  6e9i-assembly1_A  TM=2.022E-01  e=3.867E-01  Bos taurus

Sequence (118 aa):
MPKAHPTGHDWELDSVDGPSALEVGPIDPLTSIAFCTFDVWLSLSGFMDKWDWFGEEHPDLHLWDGDWNDYVVSVTASPEIRMCATVLVCDAEQTVEFLQLTEQASTSGPSPESRKAV

Radius of gyration: 19.27 Å; Cα contacts (8 Å, |Δi|>4): 205; chains: 1; bounding box: 47×51×58 Å

Solvent-accessible surface area (backbone atoms only — not comparable to full-atom values): 7254 Å² total; per-residue (Å²): 129,85,72,78,73,68,84,86,42,57,74,43,82,76,49,78,48,70,84,37,82,73,44,74,50,78,64,41,88,91,73,36,36,29,44,37,36,30,33,37,37,38,37,33,36,36,45,40,50,48,73,60,60,78,71,58,91,54,91,59,50,52,76,45,81,86,59,98,54,95,57,56,31,44,36,34,34,59,55,49,38,42,38,35,32,41,36,39,57,54,99,88,50,75,50,78,47,78,76,48,80,48,76,68,60,82,71,94,64,82,71,82,82,78,79,82,84,131